Protein AF-A0A9D9JZQ3-F1 (afdb_monomer_lite)

Structure (mmCIF, N/CA/C/O backbone):
data_AF-A0A9D9JZQ3-F1
#
_entry.id   AF-A0A9D9JZQ3-F1
#
loop_
_atom_site.group_PDB
_atom_site.id
_atom_site.type_symbol
_atom_site.label_atom_id
_atom_site.label_alt_id
_atom_site.label_comp_id
_atom_site.label_asym_id
_atom_site.label_entity_id
_atom_site.label_seq_id
_atom_site.pdbx_PDB_ins_code
_atom_site.Cartn_x
_atom_site.Cartn_y
_atom_site.Cartn_z
_atom_site.occupancy
_atom_site.B_iso_or_equiv
_atom_site.auth_seq_id
_atom_site.auth_comp_id
_atom_site.auth_asym_id
_atom_site.auth_atom_id
_atom_site.pdbx_PDB_model_num
ATOM 1 N N . MET A 1 1 ? -6.003 14.845 3.391 1.00 70.31 1 MET A N 1
ATOM 2 C CA . MET A 1 1 ? -5.772 13.823 2.356 1.00 70.31 1 MET A CA 1
ATOM 3 C C . MET A 1 1 ? -4.302 13.466 2.443 1.00 70.31 1 MET A C 1
ATOM 5 O O . MET A 1 1 ? -3.502 14.389 2.364 1.00 70.31 1 MET A O 1
ATOM 9 N N . VAL A 1 2 ? -3.960 12.210 2.734 1.00 83.88 2 VAL A N 1
ATOM 10 C CA . VAL A 1 2 ? -2.560 11.760 2.850 1.00 83.88 2 VAL A CA 1
ATOM 11 C C . VAL A 1 2 ? -2.321 10.788 1.695 1.00 83.88 2 VAL A C 1
ATOM 13 O O . VAL A 1 2 ? -2.864 9.684 1.730 1.00 83.88 2 VAL A O 1
ATOM 16 N N . PRO A 1 3 ? -1.615 11.203 0.633 1.00 88.94 3 PRO A N 1
ATOM 17 C CA . PRO A 1 3 ? -1.363 10.338 -0.506 1.00 88.94 3 PRO A CA 1
ATOM 18 C C . PRO A 1 3 ? -0.143 9.437 -0.279 1.00 88.94 3 PRO A C 1
ATOM 20 O O . PRO A 1 3 ? 0.761 9.771 0.486 1.00 88.94 3 PRO A O 1
ATOM 23 N N . PHE A 1 4 ? -0.080 8.317 -0.997 1.00 90.00 4 PHE A N 1
ATOM 24 C CA . PHE A 1 4 ? 1.148 7.535 -1.153 1.00 90.00 4 PHE A CA 1
ATOM 25 C C . PHE A 1 4 ? 1.392 7.194 -2.624 1.00 90.00 4 PHE A C 1
ATOM 27 O O . PHE A 1 4 ? 0.453 7.006 -3.396 1.00 90.00 4 PHE A O 1
ATOM 34 N N . THR A 1 5 ? 2.664 7.097 -3.008 1.00 91.19 5 THR A N 1
ATOM 35 C CA . THR A 1 5 ? 3.064 6.776 -4.383 1.00 91.19 5 THR A CA 1
ATOM 36 C C . THR A 1 5 ? 3.497 5.323 -4.477 1.00 91.19 5 THR A C 1
ATOM 38 O O . THR A 1 5 ? 4.343 4.864 -3.709 1.00 91.19 5 THR A O 1
ATOM 41 N N . PHE A 1 6 ? 2.957 4.609 -5.458 1.00 92.69 6 PHE A N 1
ATOM 42 C CA . PHE A 1 6 ? 3.351 3.252 -5.799 1.00 92.69 6 PHE A CA 1
ATOM 43 C C . PHE A 1 6 ? 4.057 3.238 -7.153 1.00 92.69 6 PHE A C 1
ATOM 45 O O . PHE A 1 6 ? 3.584 3.856 -8.106 1.00 92.69 6 PHE A O 1
ATOM 52 N N . ILE A 1 7 ? 5.186 2.534 -7.235 1.00 91.94 7 ILE A N 1
ATOM 53 C CA . ILE A 1 7 ? 6.010 2.444 -8.444 1.00 91.94 7 ILE A CA 1
ATOM 54 C C . ILE A 1 7 ? 6.173 0.970 -8.806 1.00 91.94 7 ILE A C 1
ATOM 56 O O . ILE A 1 7 ? 6.641 0.171 -7.993 1.00 91.94 7 ILE A O 1
ATOM 60 N N . TYR A 1 8 ? 5.798 0.614 -10.032 1.00 91.81 8 TYR A N 1
ATOM 61 C CA . TYR A 1 8 ? 5.902 -0.738 -10.568 1.00 91.81 8 TYR A CA 1
ATOM 62 C C . TYR A 1 8 ? 6.549 -0.705 -11.955 1.00 91.81 8 TYR A C 1
ATOM 64 O O . TYR A 1 8 ? 5.884 -0.478 -12.964 1.00 91.81 8 TYR A O 1
ATOM 72 N N . GLY A 1 9 ? 7.863 -0.931 -12.013 1.00 90.50 9 GLY A N 1
ATOM 73 C CA . GLY A 1 9 ? 8.618 -0.816 -13.261 1.00 90.50 9 GLY A CA 1
ATOM 74 C C . GLY A 1 9 ? 8.590 0.618 -13.796 1.00 90.50 9 GLY A C 1
ATOM 75 O O . GLY A 1 9 ? 9.092 1.522 -13.137 1.00 90.50 9 GLY A O 1
ATOM 76 N N . GLU A 1 10 ? 8.008 0.809 -14.982 1.00 90.44 10 GLU A N 1
ATOM 77 C CA . GLU A 1 10 ? 7.811 2.125 -15.614 1.00 90.44 10 GLU A CA 1
ATOM 78 C C . GLU A 1 10 ? 6.517 2.834 -15.185 1.00 90.44 10 GLU A C 1
ATOM 80 O O . GLU A 1 10 ? 6.323 4.002 -15.509 1.00 90.44 10 GLU A O 1
ATOM 85 N N . TYR A 1 11 ? 5.638 2.142 -14.455 1.00 92.56 11 TYR A N 1
ATOM 86 C CA . TYR A 1 11 ? 4.344 2.669 -14.040 1.00 92.56 11 TYR A CA 1
ATOM 87 C C . TYR A 1 11 ? 4.431 3.300 -12.654 1.00 92.56 11 TYR A C 1
ATOM 89 O O . TYR A 1 11 ? 5.062 2.754 -11.744 1.00 92.56 11 TYR A O 1
ATOM 97 N N . ASN A 1 12 ? 3.739 4.418 -12.471 1.00 93.44 12 ASN A N 1
ATOM 98 C CA . ASN A 1 12 ? 3.596 5.081 -11.187 1.00 93.44 12 ASN A CA 1
ATOM 99 C C . ASN A 1 12 ? 2.155 5.549 -10.991 1.00 93.44 12 ASN A C 1
ATOM 101 O O . ASN A 1 12 ? 1.521 6.048 -11.921 1.00 93.44 12 ASN A O 1
ATOM 105 N N . ALA A 1 13 ? 1.663 5.421 -9.763 1.00 95.06 13 ALA A N 1
ATOM 106 C CA . ALA A 1 13 ? 0.361 5.945 -9.387 1.00 95.06 13 ALA A CA 1
ATOM 107 C C . ALA A 1 13 ? 0.359 6.464 -7.952 1.00 95.06 13 ALA A C 1
ATOM 109 O O . ALA A 1 13 ? 1.074 5.961 -7.082 1.00 95.06 13 ALA A O 1
ATOM 110 N N . VAL A 1 14 ? -0.453 7.486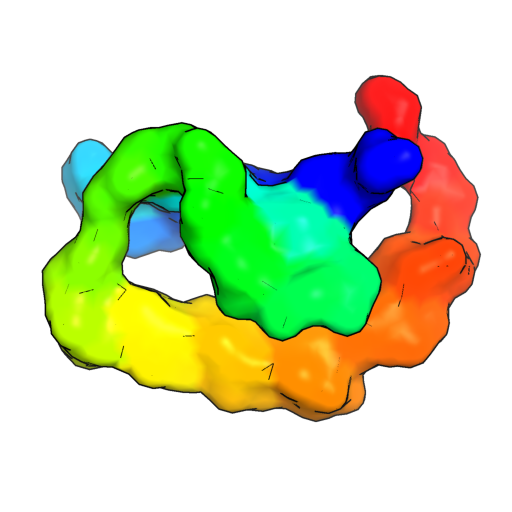 -7.735 1.00 94.06 14 VAL A N 1
ATOM 111 C CA . VAL A 1 14 ? -0.696 8.121 -6.446 1.00 94.06 14 VAL A CA 1
ATOM 112 C C . VAL A 1 14 ? -2.042 7.633 -5.946 1.00 94.06 14 VAL A C 1
ATOM 114 O O . VAL A 1 14 ? -3.024 7.661 -6.685 1.00 94.06 14 VAL A O 1
ATOM 117 N N . PHE A 1 15 ? -2.092 7.193 -4.698 1.00 93.50 15 PHE A N 1
ATOM 118 C CA . PHE A 1 15 ? -3.291 6.658 -4.068 1.00 93.50 15 PHE A CA 1
ATOM 119 C C . PHE A 1 15 ? -3.663 7.475 -2.843 1.00 93.50 15 PHE A C 1
ATOM 121 O O . PHE A 1 15 ? -2.783 7.920 -2.101 1.00 93.50 15 PHE A O 1
ATOM 128 N N . ASP A 1 16 ? -4.962 7.623 -2.598 1.00 92.12 16 ASP A N 1
ATOM 129 C CA . ASP A 1 16 ? -5.448 8.093 -1.309 1.00 92.12 16 ASP A CA 1
ATOM 130 C C . ASP A 1 16 ? -5.357 6.957 -0.289 1.00 92.12 16 ASP A C 1
ATOM 132 O O . ASP A 1 16 ? -5.881 5.864 -0.492 1.00 92.12 16 ASP A O 1
ATOM 136 N N . ILE A 1 17 ? -4.693 7.199 0.835 1.00 90.19 17 ILE A N 1
ATOM 137 C CA . ILE A 1 17 ? -4.510 6.174 1.864 1.00 90.19 17 ILE A CA 1
ATOM 138 C C . ILE A 1 17 ? -5.817 5.771 2.568 1.00 90.19 17 ILE A C 1
ATOM 140 O O . ILE A 1 17 ? -5.901 4.680 3.134 1.00 90.19 17 ILE A O 1
ATOM 144 N N . GLN A 1 18 ? -6.828 6.647 2.593 1.00 89.94 18 GLN A N 1
ATOM 145 C CA . GLN A 1 18 ? -8.083 6.431 3.317 1.00 89.94 18 GLN A CA 1
ATOM 146 C C . GLN A 1 18 ? -9.061 5.608 2.484 1.00 89.94 18 GLN A C 1
ATOM 148 O O . GLN A 1 18 ? -9.716 4.717 3.027 1.00 89.94 18 GLN A O 1
ATOM 153 N N . THR A 1 19 ? -9.151 5.883 1.184 1.00 92.06 19 THR A N 1
ATOM 154 C CA . THR A 1 19 ? -10.059 5.171 0.274 1.00 92.06 19 THR A CA 1
ATOM 155 C C . THR A 1 19 ? -9.365 4.082 -0.539 1.00 92.06 19 THR A C 1
ATOM 157 O O . THR A 1 19 ? -10.037 3.177 -1.027 1.00 92.06 19 THR A O 1
ATOM 160 N N . ILE A 1 20 ? -8.029 4.112 -0.635 1.00 91.00 20 ILE A N 1
ATOM 161 C CA . ILE A 1 20 ? -7.214 3.234 -1.498 1.00 91.00 20 ILE A CA 1
ATOM 162 C C . ILE A 1 20 ? -7.587 3.433 -2.982 1.00 91.00 20 ILE A C 1
ATOM 164 O O . ILE A 1 20 ? -7.381 2.571 -3.834 1.00 91.00 20 ILE A O 1
ATOM 168 N N . GLU A 1 21 ? -8.136 4.600 -3.318 1.00 92.81 21 GLU A N 1
ATOM 169 C CA . GLU A 1 21 ? -8.452 4.970 -4.693 1.00 92.81 21 GLU A CA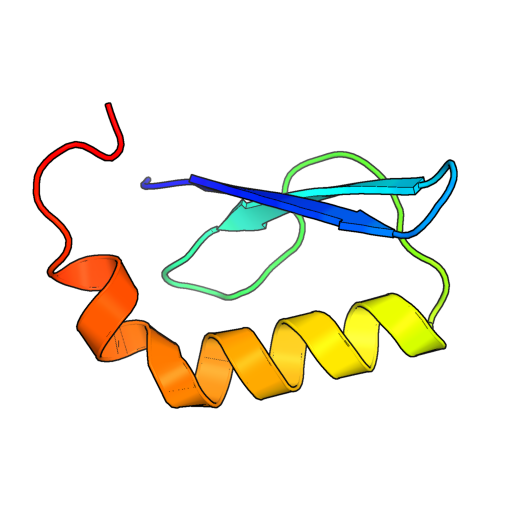 1
ATOM 170 C C . GLU A 1 21 ? -7.258 5.658 -5.348 1.00 92.81 21 GLU A C 1
ATOM 172 O O . GLU A 1 21 ? -6.500 6.388 -4.705 1.00 92.81 21 GLU A O 1
ATOM 177 N N . THR A 1 22 ? -7.087 5.425 -6.647 1.00 92.62 22 THR A N 1
ATOM 178 C CA . THR A 1 22 ? -6.065 6.104 -7.441 1.00 92.62 22 THR A CA 1
ATOM 179 C C . THR A 1 22 ? -6.464 7.563 -7.648 1.00 92.62 22 THR A C 1
ATOM 181 O O . THR A 1 22 ? -7.530 7.852 -8.187 1.00 92.62 22 THR A O 1
ATOM 184 N N . LEU A 1 23 ? -5.597 8.478 -7.224 1.00 92.62 23 LEU A N 1
ATOM 185 C CA . LEU A 1 23 ? -5.727 9.917 -7.438 1.00 92.62 23 LEU A CA 1
ATOM 186 C C . LEU A 1 23 ? -5.109 10.333 -8.778 1.00 92.62 23 LEU A C 1
ATOM 188 O O . LEU A 1 23 ? -5.714 11.096 -9.526 1.00 92.62 23 LEU A O 1
ATOM 192 N N . GLU A 1 24 ? -3.914 9.821 -9.084 1.00 93.62 24 GLU A N 1
ATOM 193 C CA . GLU A 1 24 ? -3.157 10.155 -10.296 1.00 93.62 24 GLU A CA 1
ATOM 194 C C . GLU A 1 24 ? -2.340 8.959 -10.794 1.00 93.62 24 GLU A C 1
ATOM 196 O O . GLU A 1 24 ? -1.954 8.087 -10.016 1.00 93.62 24 GLU A O 1
ATOM 201 N N . GLY A 1 25 ? -2.012 8.959 -12.087 1.00 92.81 25 GLY A N 1
ATOM 202 C CA . GLY A 1 25 ? -1.233 7.900 -12.727 1.00 92.81 25 GLY A CA 1
ATOM 203 C C . GLY A 1 25 ? -2.065 6.675 -13.099 1.00 92.81 25 GLY A C 1
ATOM 204 O O . GLY A 1 25 ? -3.288 6.667 -12.976 1.00 92.81 25 GLY A O 1
ATOM 205 N N . ASP A 1 26 ? -1.385 5.648 -13.598 1.00 91.12 26 ASP A N 1
ATOM 206 C CA . ASP A 1 26 ? -2.009 4.387 -13.989 1.00 91.12 26 ASP A CA 1
ATOM 207 C C . ASP A 1 26 ? -1.076 3.234 -13.626 1.00 91.12 26 ASP A C 1
ATOM 209 O O . ASP A 1 26 ? 0.151 3.344 -13.694 1.00 91.12 26 ASP A O 1
ATOM 213 N N . LEU A 1 27 ? -1.671 2.121 -13.218 1.00 91.88 27 LEU A N 1
ATOM 214 C CA . LEU A 1 27 ? -0.963 0.872 -13.002 1.00 91.88 27 LEU A CA 1
ATOM 215 C C . LEU A 1 27 ? -1.670 -0.220 -13.794 1.00 91.88 27 LEU A C 1
ATOM 217 O O . LEU A 1 27 ? -2.903 -0.275 -13.780 1.00 91.88 27 LEU A O 1
ATOM 221 N N . PRO A 1 28 ? -0.924 -1.181 -14.363 1.00 94.12 28 PRO A N 1
ATOM 222 C CA . PRO A 1 28 ? -1.537 -2.364 -14.938 1.00 94.12 28 PRO A CA 1
ATOM 223 C C . PRO A 1 28 ? -2.371 -3.089 -13.877 1.00 94.12 28 PRO A C 1
ATOM 225 O O . PRO A 1 28 ? -2.010 -3.126 -12.699 1.00 94.12 28 PRO A O 1
ATOM 228 N N . VAL A 1 29 ? -3.457 -3.735 -14.308 1.00 92.44 29 VAL A N 1
ATOM 229 C CA . VAL A 1 29 ? -4.441 -4.407 -13.433 1.00 92.44 29 VAL A CA 1
ATOM 230 C C . VAL A 1 29 ? -3.792 -5.308 -12.373 1.00 92.44 29 VAL A C 1
ATOM 232 O O . VAL A 1 29 ? -4.259 -5.375 -11.240 1.00 92.44 29 VAL A O 1
ATOM 235 N N . GLN A 1 30 ? -2.698 -5.991 -12.716 1.00 93.00 30 GLN A N 1
ATOM 236 C CA . GLN A 1 30 ? -1.961 -6.846 -11.780 1.00 93.00 30 GLN A CA 1
ATOM 237 C C . GLN A 1 30 ? -1.310 -6.050 -10.638 1.00 93.00 30 GLN A C 1
ATOM 239 O O . GLN A 1 30 ? -1.427 -6.441 -9.479 1.00 93.00 30 GLN A O 1
ATOM 244 N N . ALA A 1 31 ? -0.660 -4.929 -10.958 1.00 93.94 31 ALA A N 1
ATOM 245 C CA . ALA A 1 31 ? -0.039 -4.051 -9.972 1.00 93.94 31 ALA A CA 1
ATOM 246 C C . ALA A 1 31 ? -1.096 -3.320 -9.136 1.00 93.94 31 ALA A C 1
ATOM 248 O O . ALA A 1 31 ? -0.927 -3.209 -7.927 1.00 93.94 31 ALA A O 1
ATOM 249 N N . GLN A 1 32 ? -2.207 -2.911 -9.759 1.00 93.00 32 GLN A N 1
ATOM 250 C CA . GLN A 1 32 ? -3.363 -2.322 -9.077 1.00 93.00 32 GLN A CA 1
ATOM 251 C C . GLN A 1 32 ? -3.913 -3.257 -7.991 1.00 93.00 32 GLN A C 1
ATOM 253 O O . GLN A 1 32 ? -4.061 -2.858 -6.842 1.00 93.00 32 GLN A O 1
ATOM 258 N N . ARG A 1 3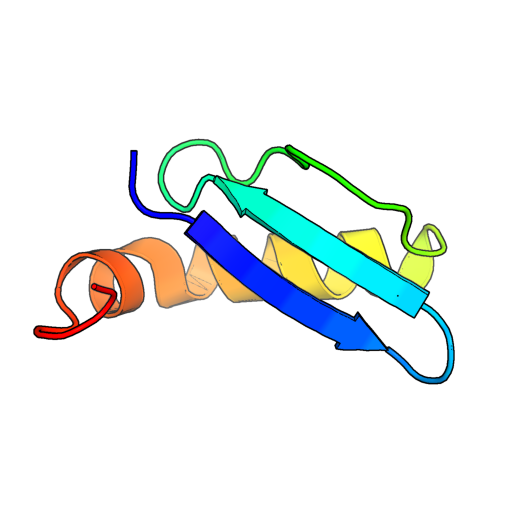3 ? -4.127 -4.539 -8.311 1.00 94.00 33 ARG A N 1
ATOM 259 C CA . ARG A 1 33 ? -4.568 -5.526 -7.311 1.00 94.00 33 ARG A CA 1
ATOM 260 C C . ARG A 1 33 ? -3.572 -5.671 -6.164 1.00 94.00 33 ARG A C 1
ATOM 262 O O . ARG A 1 33 ? -3.972 -5.643 -5.006 1.00 94.00 33 ARG A O 1
ATOM 269 N N . LEU A 1 34 ? -2.284 -5.771 -6.487 1.00 93.62 34 LEU A N 1
ATOM 270 C CA . LEU A 1 34 ? -1.234 -5.956 -5.491 1.00 93.62 34 LEU A CA 1
ATOM 271 C C . LEU A 1 34 ? -1.125 -4.763 -4.533 1.00 93.62 34 LEU A C 1
ATOM 273 O O . LEU A 1 34 ? -1.045 -4.967 -3.322 1.00 93.62 34 LEU A O 1
ATOM 277 N N . VAL A 1 35 ? -1.162 -3.530 -5.051 1.00 92.25 35 VAL A N 1
ATOM 278 C CA . VAL A 1 35 ? -1.119 -2.330 -4.205 1.00 92.25 35 VAL A CA 1
ATOM 279 C C . VAL A 1 35 ? -2.389 -2.182 -3.378 1.00 92.25 35 VAL A C 1
ATOM 281 O O . VAL A 1 35 ? -2.280 -1.847 -2.205 1.00 92.25 35 VAL A O 1
ATOM 284 N N . THR A 1 36 ? -3.572 -2.485 -3.921 1.00 92.12 36 THR A N 1
ATOM 285 C CA . THR A 1 36 ? -4.824 -2.416 -3.156 1.00 92.12 36 THR A CA 1
ATOM 286 C C . THR A 1 36 ? -4.851 -3.447 -2.029 1.00 92.12 36 THR A C 1
ATOM 288 O O . THR A 1 36 ? -5.212 -3.102 -0.906 1.00 92.12 36 THR A O 1
ATOM 291 N N . GLU A 1 37 ? -4.434 -4.692 -2.286 1.00 94.94 37 GLU A N 1
ATOM 292 C CA . GLU A 1 37 ? -4.363 -5.744 -1.260 1.00 94.94 37 GLU A CA 1
ATOM 293 C C . GLU A 1 37 ? -3.352 -5.387 -0.159 1.00 94.94 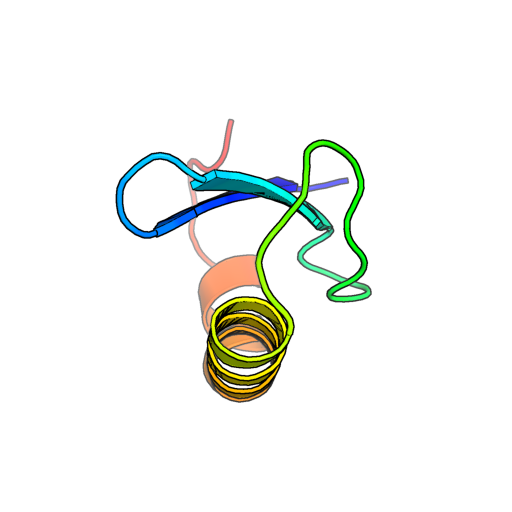37 GLU A C 1
ATOM 295 O O . GLU A 1 37 ? -3.671 -5.468 1.030 1.00 94.94 37 GLU A O 1
ATOM 300 N N . TRP A 1 38 ? -2.162 -4.916 -0.542 1.00 94.06 38 TRP A N 1
ATOM 301 C CA . TRP A 1 38 ? -1.147 -4.456 0.406 1.00 94.06 38 TRP A CA 1
ATOM 302 C C . TRP A 1 38 ? -1.627 -3.239 1.211 1.00 94.06 38 TRP A C 1
ATOM 304 O O . TRP A 1 38 ? -1.569 -3.242 2.440 1.00 94.06 38 TRP A O 1
ATOM 314 N N . ALA A 1 39 ? -2.161 -2.215 0.546 1.00 92.62 39 ALA A N 1
ATOM 315 C CA . ALA A 1 39 ? -2.625 -0.998 1.200 1.00 92.62 39 ALA A CA 1
ATOM 316 C C . ALA A 1 39 ? -3.789 -1.283 2.152 1.00 92.62 39 ALA A C 1
ATOM 318 O O . ALA A 1 39 ? -3.816 -0.720 3.239 1.00 92.62 39 ALA A O 1
ATOM 319 N N . ALA A 1 40 ? -4.702 -2.196 1.805 1.00 92.06 40 ALA A N 1
ATOM 320 C CA . ALA A 1 40 ? -5.791 -2.603 2.691 1.00 92.06 40 ALA A CA 1
ATOM 321 C C . ALA A 1 40 ? -5.274 -3.327 3.942 1.00 92.06 40 ALA A C 1
ATOM 323 O O . ALA A 1 40 ? -5.775 -3.097 5.043 1.00 92.06 40 ALA A O 1
ATOM 324 N N . GLN A 1 41 ? -4.247 -4.168 3.790 1.00 94.94 41 GLN A N 1
ATOM 325 C CA . GLN A 1 41 ? -3.631 -4.878 4.908 1.00 94.94 41 GLN A CA 1
ATOM 326 C C . GLN A 1 41 ? -2.899 -3.927 5.869 1.00 94.94 41 GLN A C 1
ATOM 328 O O . GLN A 1 41 ? -3.008 -4.088 7.084 1.00 94.94 41 GLN A O 1
ATOM 333 N N . TYR A 1 42 ? -2.183 -2.931 5.339 1.00 91.69 42 TYR A N 1
ATOM 334 C CA . TYR A 1 42 ? -1.321 -2.036 6.124 1.00 91.69 42 TYR A CA 1
ATOM 335 C C . TYR A 1 42 ? -1.913 -0.638 6.354 1.00 91.69 42 TYR A C 1
ATOM 337 O O . TYR A 1 42 ? -1.251 0.229 6.926 1.00 91.69 42 TYR A O 1
ATOM 345 N N . GLN A 1 43 ? -3.170 -0.404 5.967 1.00 89.81 43 GLN A N 1
ATOM 346 C CA . GLN A 1 43 ? -3.801 0.921 5.959 1.00 89.81 43 GLN A CA 1
ATOM 347 C C . GLN A 1 43 ? -3.663 1.659 7.294 1.00 89.81 43 GLN A C 1
ATOM 349 O O . GLN A 1 43 ? -3.325 2.839 7.351 1.00 89.81 43 GLN A O 1
ATOM 354 N N . GLN A 1 44 ? -3.920 0.945 8.388 1.00 89.69 44 GLN A N 1
ATOM 355 C CA . GLN A 1 44 ? -3.902 1.498 9.740 1.00 89.69 44 GLN A CA 1
ATOM 356 C C . GLN A 1 44 ? -2.495 1.883 10.203 1.00 89.69 44 GLN A C 1
ATOM 358 O O . GLN A 1 44 ? -2.349 2.804 11.002 1.00 89.69 44 GLN A O 1
ATOM 363 N N . GLU A 1 45 ? -1.469 1.182 9.726 1.00 89.56 45 GLU A N 1
ATOM 364 C CA . GLU A 1 45 ? -0.069 1.486 10.028 1.00 89.56 45 GLU A CA 1
ATOM 365 C C . GLU A 1 45 ? 0.405 2.682 9.207 1.00 89.56 45 GLU A C 1
ATOM 367 O O . GLU A 1 45 ? 1.005 3.603 9.760 1.00 89.56 45 GLU A O 1
ATOM 372 N N . LEU A 1 46 ? 0.047 2.722 7.922 1.00 85.19 46 LEU A N 1
ATOM 373 C CA . LEU A 1 46 ? 0.367 3.838 7.037 1.00 85.19 46 LEU A CA 1
ATOM 374 C C . LEU A 1 46 ? -0.294 5.143 7.520 1.00 85.19 46 LEU A C 1
ATOM 376 O O . LEU A 1 46 ? 0.346 6.189 7.535 1.00 85.19 46 LEU A O 1
ATOM 380 N N . LEU A 1 47 ? -1.542 5.082 8.002 1.00 86.50 47 LEU A N 1
ATOM 381 C CA . LEU A 1 47 ? -2.249 6.232 8.588 1.00 86.50 47 LEU A CA 1
ATOM 382 C C . LEU A 1 47 ? -1.602 6.758 9.876 1.00 86.50 47 LEU A C 1
ATOM 384 O O . LEU A 1 47 ? -1.857 7.892 10.278 1.00 86.50 47 LEU A O 1
ATOM 388 N N . A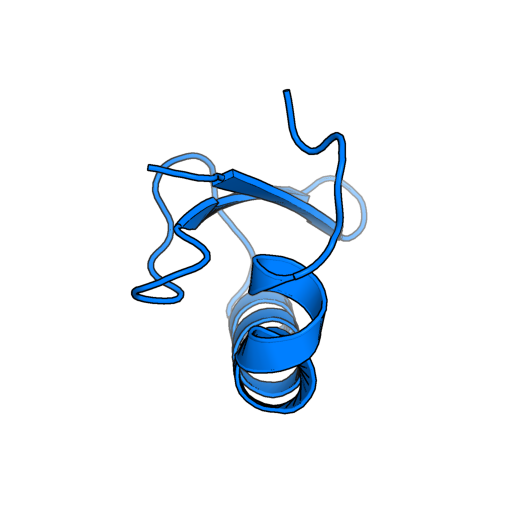RG A 1 48 ? -0.808 5.923 10.552 1.00 85.69 48 ARG A N 1
ATOM 389 C CA . ARG A 1 48 ? -0.107 6.275 11.790 1.00 85.69 48 ARG A CA 1
ATOM 390 C C . ARG A 1 48 ? 1.347 6.655 11.555 1.00 85.69 48 ARG A C 1
ATOM 392 O O . ARG A 1 48 ? 1.989 7.045 12.527 1.00 85.69 48 ARG A O 1
ATOM 399 N N . MET A 1 49 ? 1.873 6.542 10.332 1.00 80.62 49 MET A N 1
ATOM 400 C CA . MET A 1 49 ? 3.247 6.943 10.038 1.00 80.62 49 MET A CA 1
ATOM 401 C C . MET A 1 49 ? 3.386 8.466 10.168 1.00 80.62 49 MET A C 1
ATOM 403 O O . MET A 1 49 ? 2.782 9.204 9.387 1.00 80.62 49 MET A O 1
ATOM 407 N N . PRO A 1 50 ? 4.173 8.965 11.140 1.00 60.59 50 PRO A N 1
ATOM 408 C CA . PRO A 1 50 ? 4.475 10.385 11.216 1.00 60.59 50 PRO A CA 1
ATOM 409 C C . PRO A 1 50 ? 5.460 10.749 10.093 1.00 60.59 50 PRO A C 1
ATOM 411 O O . PRO A 1 50 ? 6.493 10.095 9.955 1.00 60.59 50 PRO A O 1
ATOM 414 N N . GLY A 1 51 ? 5.158 11.790 9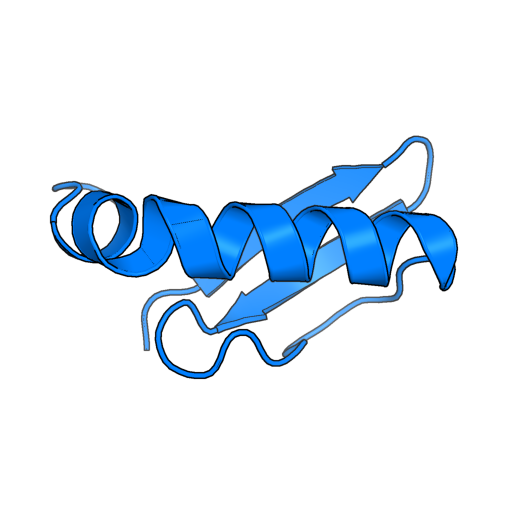.310 1.00 61.75 51 GLY A N 1
ATOM 415 C CA . GLY A 1 51 ? 6.082 12.345 8.307 1.00 61.75 51 GLY A CA 1
ATOM 416 C C . GLY A 1 51 ? 5.769 12.057 6.834 1.00 61.75 51 GLY A C 1
ATOM 417 O O . GLY A 1 51 ? 6.659 12.209 6.006 1.00 61.75 51 GLY A O 1
ATOM 418 N N . LEU A 1 52 ? 4.537 11.667 6.485 1.00 58.47 52 LEU A N 1
ATOM 419 C CA . LEU A 1 52 ? 4.036 11.739 5.100 1.00 58.47 52 LEU A CA 1
ATOM 420 C C . LEU A 1 52 ? 3.591 13.182 4.766 1.00 58.47 52 LEU A C 1
ATOM 422 O O . LEU A 1 52 ? 2.423 13.415 4.453 1.00 58.47 52 LEU A O 1
ATOM 426 N N . GLU A 1 53 ? 4.511 14.141 4.925 1.00 50.69 53 GLU A N 1
ATOM 427 C CA . GLU A 1 53 ? 4.374 15.549 4.504 1.00 50.69 53 GLU A CA 1
ATOM 428 C C . GLU A 1 53 ? 5.100 15.801 3.178 1.00 50.69 53 GLU A C 1
ATOM 430 O O . GLU A 1 53 ? 6.202 15.231 2.991 1.00 50.69 53 GLU A O 1
#

pLDDT: mean 88.5, std 9.69, range [50.69, 95.06]

Sequence (53 aa):
MVPFTFIYGEYNAVFDIQTIETLEGDLPVQAQRLVTEWAAQYQQELLRMPGLE

Secondary structure (DSSP, 8-state):
--EEEEEETTEEEEEETTT--EEEE---HHHHHHHHHHHHHHHHHHTT-TT--

Radius of gyration: 10.62 Å; chains: 1; bounding box: 19×22×27 Å

Foldseek 3Di:
DQWDWDDDPPWIFIADLVVRDTPDTDDPPVVSVVSSVVSVVCSVVVVVDPDSD